Protein AF-A0A5N5TIV1-F1 (afdb_monomer_lite)

Secondary structure (DSSP, 8-state):
--------------------------HHHHHHHHHHHHTS--PPPPPHHHHHHHHHHHHH-SS--HHHHHHHHHHHT--HHHHHHHHHHHHHHHHHHHHHHHHHHH--

Sequence (108 aa):
MNIRTVKLVDGDGSEDSNPGSSENSSGDDQARLHLKRKLQRNRTSFSNDQIDSLEKEFERTHYPDVFARERLAAKIGLPEARIQVWFSNRRAKWRREEKLRHQRRVSD

InterPro domains:
  IPR000047 Helix-turn-helix motif [PR00031] (68-77)
  IPR000047 Helix-turn-helix motif [PR00031] (77-93)
  IPR001356 Homeodomain [PF00046] (41-96)
  IPR001356 Homeodomain [PS50071] (37-97)
  IPR001356 Homeodomain [SM00389] (39-101)
  IPR001356 Homeodomain [cd00086] (41-98)
  IPR009057 Homedomain-like superfamily [SSF46689] (21-98)
  IPR017970 Homeobox, conserved site [PS00027] (72-95)
  IPR050649 Paired Homeobox Transcription Factors [PTHR24329] (13-105)

Foldseek 3Di:
DDDPDDDDDDDDDDDDDDDDDDDDDPPVVVVVVVVVVVPPPDDDDADPVLVVLLVVVCVVPLDDDQVRLVVSCVVRVHPSVVSVVVSVVVVVVVVVVVVVVVVVVVVD

Radius of gyration: 22.17 Å; chains: 1; bounding box: 43×61×38 Å

pLDDT: mean 74.39, std 23.67, range [26.39, 98.44]

Structure (mmCIF, N/CA/C/O backbone):
data_AF-A0A5N5TIV1-F1
#
_entry.id   AF-A0A5N5TIV1-F1
#
loop_
_atom_site.group_PDB
_atom_site.id
_atom_site.type_symbol
_atom_site.label_atom_id
_atom_site.label_alt_id
_atom_site.label_comp_id
_atom_site.label_asym_id
_atom_site.label_entity_id
_atom_site.label_seq_id
_atom_site.pdbx_PDB_ins_code
_atom_site.Cartn_x
_atom_site.Cartn_y
_atom_site.Cartn_z
_atom_site.occupancy
_atom_site.B_iso_or_equiv
_atom_site.auth_seq_id
_atom_site.auth_comp_id
_atom_site.auth_asym_id
_atom_site.auth_atom_id
_atom_site.pdbx_PDB_model_num
ATOM 1 N N . MET A 1 1 ? -5.142 11.627 -13.935 1.00 33.59 1 MET A N 1
ATOM 2 C CA . MET A 1 1 ? -3.874 10.888 -13.742 1.00 33.59 1 MET A CA 1
ATOM 3 C C . MET A 1 1 ? -2.775 11.893 -13.399 1.00 33.59 1 MET A C 1
ATOM 5 O O . MET A 1 1 ? -2.362 12.630 -14.279 1.00 33.59 1 MET A O 1
ATOM 9 N N . ASN A 1 2 ? -2.342 12.015 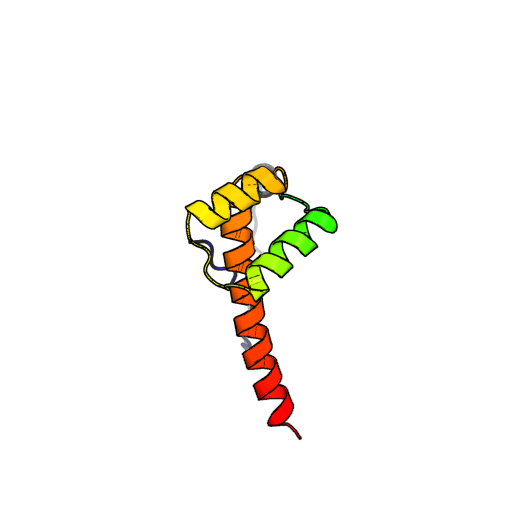-12.138 1.00 26.39 2 ASN A N 1
ATOM 10 C CA . ASN A 1 2 ? -1.322 13.013 -11.773 1.00 26.39 2 ASN A CA 1
ATOM 11 C C . ASN A 1 2 ? 0.080 12.410 -11.856 1.00 26.39 2 ASN A C 1
ATOM 13 O O . ASN A 1 2 ? 0.568 11.772 -10.926 1.00 26.39 2 ASN A O 1
ATOM 17 N N . ILE A 1 3 ? 0.698 12.643 -13.005 1.00 38.50 3 ILE A N 1
ATOM 18 C CA . ILE A 1 3 ? 2.080 12.327 -13.330 1.00 38.50 3 ILE A CA 1
ATOM 19 C C . ILE A 1 3 ? 2.948 13.362 -12.600 1.00 38.50 3 ILE A C 1
ATOM 21 O O . ILE A 1 3 ? 2.902 14.546 -12.918 1.00 38.50 3 ILE A O 1
ATOM 25 N N . ARG A 1 4 ? 3.719 12.953 -11.588 1.00 40.88 4 ARG A N 1
ATOM 26 C CA . ARG A 1 4 ? 4.859 13.753 -11.114 1.00 40.88 4 ARG A CA 1
ATOM 27 C C . ARG A 1 4 ? 6.088 13.311 -11.901 1.00 40.88 4 ARG A C 1
ATOM 29 O O . ARG A 1 4 ? 6.832 12.450 -11.442 1.00 40.88 4 ARG A O 1
ATOM 36 N N . THR A 1 5 ? 6.250 13.880 -13.092 1.00 46.38 5 THR A N 1
ATOM 37 C CA . THR A 1 5 ? 7.550 13.947 -13.762 1.00 46.38 5 THR A CA 1
ATOM 38 C C . THR A 1 5 ? 8.306 15.121 -13.149 1.00 46.38 5 THR A C 1
ATOM 40 O O . THR A 1 5 ? 7.763 16.217 -13.028 1.00 46.38 5 THR A O 1
ATOM 43 N N . VAL A 1 6 ? 9.535 14.878 -12.710 1.00 46.19 6 VAL A N 1
ATOM 44 C CA . VAL A 1 6 ? 10.518 15.930 -12.451 1.00 46.19 6 VAL A CA 1
ATOM 45 C C . VAL A 1 6 ? 11.760 15.616 -13.272 1.00 46.19 6 VAL A C 1
ATOM 47 O O . VAL A 1 6 ? 12.207 14.469 -13.259 1.00 46.19 6 VAL A O 1
ATOM 50 N N . LYS A 1 7 ? 12.310 16.683 -13.874 1.00 42.41 7 LYS A N 1
ATOM 51 C CA . LYS A 1 7 ? 13.546 16.794 -14.679 1.00 42.41 7 LYS A CA 1
ATOM 52 C C . LYS A 1 7 ? 13.364 16.318 -16.132 1.00 42.41 7 LYS A C 1
ATOM 54 O O . LYS A 1 7 ? 12.733 15.294 -16.349 1.00 42.41 7 LYS A O 1
ATOM 59 N N . LEU A 1 8 ? 13.788 17.048 -17.167 1.00 33.97 8 LEU A N 1
ATOM 60 C CA . LEU A 1 8 ? 15.124 17.610 -17.419 1.00 33.97 8 LEU A CA 1
ATOM 61 C C . LEU A 1 8 ? 15.047 18.535 -18.663 1.00 33.97 8 LEU A C 1
ATOM 63 O O . LEU A 1 8 ? 14.440 18.106 -19.640 1.00 33.97 8 LEU A O 1
ATOM 67 N N . VAL A 1 9 ? 15.655 19.727 -18.665 1.00 40.50 9 VAL A N 1
ATOM 68 C CA . VAL A 1 9 ? 16.133 20.385 -19.902 1.00 40.50 9 VAL A CA 1
ATOM 69 C C . VAL A 1 9 ? 17.416 21.137 -19.541 1.00 40.50 9 VAL A C 1
ATOM 71 O O . VAL A 1 9 ? 17.364 22.132 -18.823 1.00 40.50 9 VAL A O 1
ATOM 74 N N . ASP A 1 10 ? 18.552 20.604 -19.986 1.00 38.47 10 ASP A N 1
ATOM 75 C CA . ASP A 1 10 ? 19.781 21.362 -20.220 1.00 38.47 10 ASP A CA 1
ATOM 76 C C . ASP A 1 10 ? 19.591 22.144 -21.529 1.00 38.47 10 ASP A C 1
ATOM 78 O O . ASP A 1 10 ? 19.122 21.575 -22.518 1.00 38.47 10 ASP A O 1
ATOM 82 N N . GLY A 1 11 ? 19.911 23.437 -21.535 1.00 39.09 11 GLY A N 1
ATOM 83 C CA . GLY A 1 11 ? 19.756 24.302 -22.704 1.00 39.09 11 GLY A CA 1
ATOM 84 C C . GLY A 1 11 ? 20.487 25.629 -22.522 1.00 39.09 11 GLY A C 1
ATOM 85 O O . GLY A 1 11 ? 20.049 26.484 -21.759 1.00 39.09 11 GLY A O 1
ATOM 86 N N . ASP A 1 12 ? 21.617 25.733 -23.210 1.00 36.34 12 ASP A N 1
ATOM 87 C CA . ASP A 1 12 ? 22.468 26.903 -23.427 1.00 36.34 12 ASP A CA 1
ATOM 88 C C . ASP A 1 12 ? 21.769 28.008 -24.254 1.00 36.34 12 ASP A C 1
ATOM 90 O O . ASP A 1 12 ? 20.986 27.700 -25.153 1.00 36.34 12 ASP A O 1
ATOM 94 N N . GLY A 1 13 ? 22.115 29.275 -23.984 1.00 39.41 13 GLY A N 1
ATOM 95 C CA . GLY A 1 13 ? 22.068 30.353 -24.980 1.00 39.41 13 GLY A CA 1
ATOM 96 C C . GLY A 1 13 ? 21.021 31.474 -24.835 1.00 39.41 13 GLY A C 1
ATOM 97 O O . GLY A 1 13 ? 19.822 31.256 -24.977 1.00 39.41 13 GLY A O 1
ATOM 98 N N . SER A 1 14 ? 21.551 32.704 -24.768 1.00 40.75 14 SER A N 1
ATOM 99 C CA . SER A 1 14 ? 21.020 34.012 -25.217 1.00 40.75 14 SER A CA 1
ATOM 100 C C . SER A 1 14 ? 20.338 34.973 -24.224 1.00 40.75 14 SER A C 1
ATOM 102 O O . SER A 1 14 ? 19.287 34.724 -23.641 1.00 40.75 14 SER A O 1
ATOM 104 N N . GLU A 1 15 ? 21.010 36.119 -24.096 1.00 45.03 15 GLU A N 1
ATOM 105 C CA . GLU A 1 15 ? 20.628 37.381 -23.473 1.00 45.03 15 GLU A CA 1
ATOM 106 C C . GLU A 1 15 ? 19.517 38.078 -24.280 1.00 45.03 15 GLU A C 1
ATOM 108 O O . GLU A 1 15 ? 19.645 38.219 -25.493 1.00 45.03 15 GLU A O 1
ATOM 113 N N . ASP A 1 16 ? 18.482 38.595 -23.612 1.00 43.44 16 ASP A N 1
ATOM 114 C CA . ASP A 1 16 ? 17.774 39.796 -24.073 1.00 43.44 16 ASP A CA 1
ATOM 115 C C . ASP A 1 16 ? 17.208 40.556 -22.868 1.00 43.44 16 ASP A C 1
ATOM 117 O O . ASP A 1 16 ? 16.498 40.014 -22.016 1.00 43.44 16 ASP A O 1
ATOM 121 N N . SER A 1 17 ? 17.609 41.818 -22.767 1.00 49.03 17 SER A N 1
ATOM 122 C CA . SER A 1 17 ? 17.195 42.745 -21.723 1.00 49.03 17 SER A CA 1
ATOM 123 C C . SER A 1 17 ? 15.957 43.499 -22.192 1.00 49.03 17 SER A C 1
ATOM 125 O O . SER A 1 17 ? 16.050 44.288 -23.125 1.00 49.03 17 SER A O 1
ATOM 127 N N . ASN A 1 18 ? 14.833 43.357 -21.488 1.00 50.50 18 ASN A N 1
ATOM 128 C CA . ASN A 1 18 ? 13.690 44.252 -21.662 1.00 50.50 18 ASN A CA 1
ATOM 129 C C . ASN A 1 18 ? 13.105 44.678 -20.302 1.00 50.50 18 ASN A C 1
ATOM 131 O O . ASN A 1 18 ? 12.362 43.907 -19.690 1.00 50.50 18 ASN A O 1
ATOM 135 N N . PRO A 1 19 ? 13.410 45.889 -19.796 1.00 51.22 19 PRO A N 1
ATOM 136 C CA . PRO A 1 19 ? 12.691 46.480 -18.681 1.00 51.22 19 PRO A CA 1
ATOM 137 C C . PRO A 1 19 ? 11.670 47.495 -19.217 1.00 51.22 19 PRO A C 1
ATOM 139 O O . PRO A 1 19 ? 12.029 48.580 -19.667 1.00 51.22 19 PRO A O 1
ATOM 142 N N . GLY A 1 20 ? 10.384 47.148 -19.151 1.00 36.81 20 GLY A N 1
ATOM 143 C CA . GLY A 1 20 ? 9.292 48.015 -19.595 1.00 36.81 20 GLY A CA 1
ATOM 144 C C . GLY A 1 20 ? 7.985 47.747 -18.852 1.00 36.81 20 GLY A C 1
ATOM 145 O O . GLY A 1 20 ? 7.193 46.920 -19.278 1.00 36.81 20 GLY A O 1
ATOM 146 N N . SER A 1 21 ? 7.822 48.457 -17.733 1.00 43.31 21 SER A N 1
ATOM 147 C CA . SER A 1 21 ? 6.597 49.086 -17.204 1.00 43.31 21 SER A CA 1
ATOM 148 C C . SER A 1 21 ? 5.242 48.362 -17.300 1.00 43.31 21 SER A C 1
ATOM 150 O O . SER A 1 21 ? 4.665 48.242 -18.372 1.00 43.31 21 SER A O 1
ATOM 152 N N . SER A 1 22 ? 4.658 48.022 -16.144 1.00 42.00 22 SER A N 1
ATOM 153 C CA . SER A 1 22 ? 3.499 48.736 -15.560 1.00 42.00 22 SER A CA 1
ATOM 154 C C . SER A 1 22 ? 2.680 47.854 -14.610 1.00 42.00 22 SER A C 1
ATOM 156 O O . SER A 1 22 ? 2.187 46.791 -14.962 1.00 42.00 22 SER A O 1
ATOM 158 N N . GLU A 1 23 ? 2.557 48.370 -13.389 1.00 41.16 23 GLU A N 1
ATOM 159 C CA . GLU A 1 23 ? 1.354 48.428 -12.553 1.00 41.16 23 GLU A CA 1
ATOM 160 C C . GLU A 1 23 ? 0.420 47.204 -12.433 1.00 41.16 23 GLU A C 1
ATOM 162 O O . GLU A 1 23 ? -0.438 46.923 -13.260 1.00 41.16 23 GLU A O 1
ATOM 167 N N . ASN A 1 24 ? 0.466 46.651 -11.215 1.00 50.16 24 ASN A N 1
ATOM 168 C CA . ASN A 1 24 ? -0.700 46.370 -10.373 1.00 50.16 24 ASN A CA 1
ATOM 169 C C . ASN A 1 24 ? -1.569 45.130 -10.684 1.00 50.16 24 ASN A C 1
ATOM 171 O O . ASN A 1 24 ? -2.724 45.230 -11.092 1.00 50.16 24 ASN A O 1
ATOM 175 N N . SER A 1 25 ? -1.059 43.952 -10.312 1.00 52.16 25 SER A N 1
ATOM 176 C CA . SER A 1 25 ? -1.861 42.859 -9.723 1.00 52.16 25 SER A CA 1
ATOM 177 C C . SER A 1 25 ? -0.943 41.802 -9.111 1.00 52.16 25 SER A C 1
ATOM 179 O O . SER A 1 25 ? -0.600 40.809 -9.731 1.00 52.16 25 SER A O 1
ATOM 181 N N . SER A 1 26 ? -0.461 42.033 -7.887 1.00 54.25 26 SER A N 1
ATOM 182 C CA . SER A 1 26 ? 0.337 41.031 -7.145 1.00 54.25 26 SER A CA 1
ATOM 183 C C . SER A 1 26 ? -0.454 40.351 -6.021 1.00 54.25 26 SER A C 1
ATOM 185 O O . SER A 1 26 ? 0.077 39.494 -5.310 1.00 54.25 26 SER A O 1
ATOM 187 N N . GLY A 1 27 ? -1.723 40.732 -5.842 1.00 52.16 27 GLY A N 1
ATOM 188 C CA . GLY A 1 27 ? -2.595 40.211 -4.788 1.00 52.16 27 GLY A CA 1
ATOM 189 C C . GLY A 1 27 ? -3.325 38.923 -5.173 1.00 52.16 27 GLY A C 1
ATOM 190 O O . GLY A 1 27 ? -3.459 38.018 -4.346 1.00 52.16 27 GLY A O 1
ATOM 191 N N . ASP A 1 28 ? -3.768 38.797 -6.425 1.00 52.69 28 ASP A N 1
ATOM 192 C CA . ASP A 1 28 ? -4.554 37.655 -6.896 1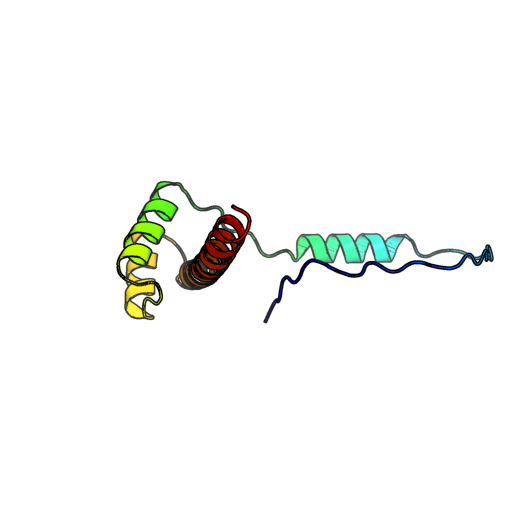.00 52.69 28 ASP A CA 1
ATOM 193 C C . ASP A 1 28 ? -3.678 36.430 -7.202 1.00 52.69 28 ASP A C 1
ATOM 195 O O . ASP A 1 28 ? -4.080 35.307 -6.887 1.00 52.69 28 ASP A O 1
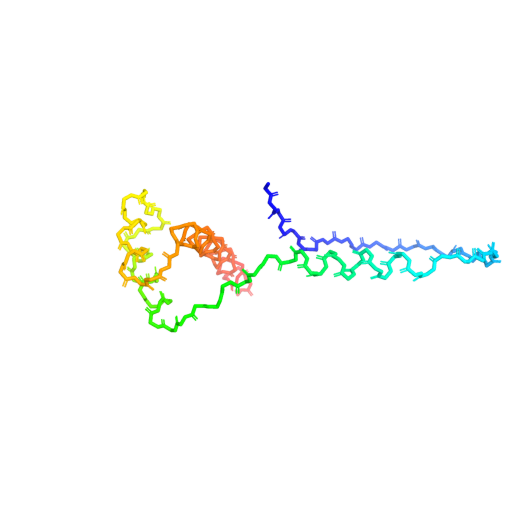ATOM 199 N N . ASP A 1 29 ? -2.448 36.621 -7.686 1.00 55.12 29 ASP A N 1
ATOM 200 C CA . ASP A 1 29 ? -1.498 35.528 -7.916 1.00 55.12 29 ASP A CA 1
ATOM 201 C C . ASP A 1 29 ? -1.049 34.863 -6.609 1.00 55.12 29 ASP A C 1
ATOM 203 O O . ASP A 1 29 ? -1.044 33.632 -6.497 1.00 55.12 29 ASP A O 1
ATOM 207 N N . GLN A 1 30 ? -0.760 35.643 -5.561 1.00 60.50 30 GLN A N 1
ATOM 208 C CA . GLN A 1 30 ? -0.473 35.085 -4.236 1.00 60.50 30 GLN A CA 1
ATOM 209 C C . GLN A 1 30 ? -1.688 34.370 -3.640 1.00 60.50 30 GLN A C 1
ATOM 211 O O . GLN A 1 30 ? -1.530 33.306 -3.034 1.00 60.50 30 GLN A O 1
ATOM 216 N N . ALA A 1 31 ? -2.899 34.901 -3.830 1.00 59.28 31 ALA A N 1
ATOM 217 C CA . ALA A 1 31 ? -4.129 34.258 -3.379 1.00 59.28 31 ALA A CA 1
ATOM 218 C C . ALA A 1 31 ? -4.402 32.947 -4.140 1.00 59.28 31 ALA A C 1
ATOM 220 O O . ALA A 1 31 ? -4.737 31.937 -3.516 1.00 59.28 31 ALA A O 1
ATOM 221 N N . ARG A 1 32 ? -4.176 32.906 -5.461 1.00 60.34 32 ARG A N 1
ATOM 222 C CA . ARG A 1 32 ? -4.295 31.694 -6.293 1.00 60.34 32 ARG A CA 1
ATOM 223 C C . ARG A 1 32 ? -3.246 30.649 -5.939 1.00 60.34 32 ARG A C 1
ATOM 225 O O . ARG A 1 32 ? -3.578 29.464 -5.869 1.00 60.34 32 ARG A O 1
ATOM 232 N N . LEU A 1 33 ? -2.005 31.052 -5.669 1.00 60.84 33 LEU A N 1
ATOM 233 C CA . LEU A 1 33 ? -0.943 30.157 -5.200 1.00 60.84 33 LEU A CA 1
ATOM 234 C C . LEU A 1 33 ? -1.240 29.616 -3.794 1.00 60.84 33 LEU A C 1
ATOM 236 O O . LEU A 1 33 ? -1.066 28.419 -3.549 1.00 60.84 33 LEU A O 1
ATOM 240 N N . HIS A 1 34 ? -1.746 30.454 -2.885 1.00 58.94 34 HIS A N 1
ATOM 241 C CA . HIS A 1 34 ? -2.193 30.034 -1.555 1.00 58.94 34 HIS A CA 1
ATOM 242 C C . HIS A 1 34 ? -3.403 29.100 -1.611 1.00 58.94 34 HIS A C 1
ATOM 244 O O . HIS A 1 34 ? -3.436 28.111 -0.876 1.00 58.94 34 HIS A O 1
ATOM 250 N N . LEU A 1 35 ? -4.354 29.341 -2.514 1.00 57.56 35 LEU A N 1
ATOM 251 C CA . LEU A 1 35 ? -5.508 28.473 -2.729 1.00 57.56 35 LEU A CA 1
ATOM 252 C C . LEU A 1 35 ? -5.084 27.131 -3.346 1.00 57.56 35 LEU A C 1
ATOM 254 O O . LEU A 1 35 ? -5.483 26.082 -2.849 1.00 57.56 35 LEU A O 1
ATOM 258 N N . LYS A 1 36 ? -4.176 27.130 -4.334 1.00 57.06 36 LYS A N 1
ATOM 259 C CA . LYS A 1 36 ? -3.542 25.908 -4.872 1.00 57.06 36 LYS A CA 1
ATOM 260 C C . LYS A 1 36 ? -2.811 25.105 -3.793 1.00 57.06 36 LYS A C 1
ATOM 262 O O . LYS A 1 36 ? -2.831 23.875 -3.835 1.00 57.06 36 LYS A O 1
ATOM 267 N N . ARG A 1 37 ? -2.171 25.779 -2.829 1.00 56.97 37 ARG A N 1
ATOM 268 C CA . ARG A 1 37 ? -1.497 25.137 -1.689 1.00 56.97 37 ARG A CA 1
ATOM 269 C C . ARG A 1 37 ? -2.504 24.584 -0.676 1.00 56.97 37 ARG A C 1
ATOM 271 O O . ARG A 1 37 ? -2.318 23.464 -0.219 1.00 56.97 37 ARG A O 1
ATOM 278 N N . LYS A 1 38 ? -3.597 25.304 -0.397 1.00 50.28 38 LYS A N 1
ATOM 279 C CA . LYS A 1 38 ? -4.712 24.840 0.454 1.00 50.28 38 LYS A CA 1
ATOM 280 C C . LYS A 1 38 ? -5.520 23.692 -0.172 1.00 50.28 38 LYS A C 1
ATOM 282 O O . LYS A 1 38 ? -6.059 22.877 0.564 1.00 50.28 38 LYS A O 1
ATOM 287 N N . LEU A 1 39 ? -5.551 23.570 -1.505 1.00 54.91 39 LEU A N 1
ATOM 288 C CA . LEU A 1 39 ? -6.134 22.425 -2.224 1.00 54.91 39 LEU A CA 1
ATOM 289 C C . LEU A 1 39 ? -5.210 21.193 -2.293 1.00 54.91 39 LEU A C 1
ATOM 291 O O . LEU A 1 39 ? -5.595 20.169 -2.873 1.00 54.91 39 LEU A O 1
ATOM 295 N N . GLN A 1 40 ? -4.003 21.237 -1.707 1.00 54.72 40 GLN A N 1
ATOM 296 C CA . GLN A 1 40 ? -3.227 20.018 -1.475 1.00 54.72 40 GLN A CA 1
ATOM 297 C C . GLN A 1 40 ? -3.975 19.145 -0.468 1.00 54.72 40 GLN A C 1
ATOM 299 O O . GLN A 1 40 ? -3.858 19.314 0.741 1.00 54.72 40 GLN A O 1
ATOM 304 N N . ARG A 1 41 ? -4.766 18.215 -1.013 1.00 61.00 41 ARG A N 1
ATOM 305 C CA . ARG A 1 41 ? -5.547 17.199 -0.300 1.00 61.00 41 ARG A CA 1
ATOM 306 C C . ARG A 1 41 ? -4.833 16.718 0.958 1.00 61.00 41 ARG A C 1
ATOM 308 O O . ARG A 1 41 ? -3.688 16.273 0.865 1.00 61.00 41 ARG A O 1
ATOM 315 N N . ASN A 1 42 ? -5.559 16.736 2.078 1.00 66.31 42 ASN A N 1
ATOM 316 C CA . ASN A 1 42 ? -5.124 16.268 3.391 1.00 66.31 42 ASN A CA 1
ATOM 317 C C . ASN A 1 42 ? -4.317 14.978 3.233 1.00 66.31 42 ASN A C 1
ATOM 319 O O . ASN A 1 42 ? -4.822 13.923 2.811 1.00 66.31 42 ASN A O 1
ATOM 323 N N . ARG A 1 43 ? -3.015 15.119 3.471 1.00 77.94 43 ARG A N 1
ATOM 324 C CA . ARG A 1 43 ? -2.047 14.053 3.293 1.00 77.94 43 ARG A CA 1
ATOM 325 C C . ARG A 1 43 ? -2.170 13.131 4.497 1.00 77.94 43 ARG A C 1
ATOM 327 O O . ARG A 1 43 ? -2.055 13.577 5.630 1.00 77.94 43 ARG A O 1
ATOM 334 N N . THR A 1 44 ? -2.426 11.855 4.244 1.00 84.06 44 THR A N 1
ATOM 335 C CA . THR A 1 44 ? -2.424 10.844 5.301 1.00 84.06 44 THR A CA 1
ATOM 336 C C . THR A 1 44 ? -0.980 10.592 5.724 1.00 84.06 44 THR A C 1
ATOM 338 O O . THR A 1 44 ? -0.143 10.300 4.866 1.00 84.06 44 THR A O 1
ATOM 341 N N . SER A 1 45 ? -0.701 10.732 7.021 1.00 90.38 45 SER A N 1
ATOM 342 C CA . SER A 1 45 ? 0.509 10.199 7.646 1.00 90.38 45 SER A CA 1
ATOM 343 C C . SER A 1 45 ? 0.176 8.822 8.205 1.00 90.38 45 SER A C 1
ATOM 345 O O . SER A 1 45 ? -0.817 8.689 8.915 1.00 90.38 45 SER A O 1
ATOM 347 N N . PHE A 1 46 ? 0.962 7.812 7.847 1.00 92.81 46 PHE A N 1
ATOM 348 C CA . PHE A 1 46 ? 0.779 6.449 8.342 1.00 92.81 46 PHE A CA 1
ATOM 349 C C . PHE A 1 46 ? 1.610 6.252 9.613 1.00 92.81 46 PHE A C 1
ATOM 351 O O . PHE A 1 46 ? 2.736 6.746 9.681 1.00 92.81 46 PHE A O 1
ATOM 358 N N . SER A 1 47 ? 1.061 5.543 10.599 1.00 96.38 47 SER A N 1
ATOM 359 C CA . SER A 1 47 ? 1.835 5.031 11.739 1.00 96.38 47 SER A CA 1
ATOM 360 C C . SER A 1 47 ? 2.802 3.932 11.280 1.00 96.38 47 SER A C 1
ATOM 362 O O . SER A 1 47 ? 2.581 3.323 10.230 1.00 96.38 47 SER A O 1
ATOM 364 N N . ASN A 1 48 ? 3.833 3.638 12.076 1.00 96.19 48 ASN A N 1
ATOM 365 C CA . ASN A 1 48 ? 4.776 2.559 11.778 1.00 96.19 48 ASN A CA 1
ATOM 366 C C . ASN A 1 48 ? 4.055 1.209 11.647 1.00 96.19 48 ASN A C 1
ATOM 368 O O . ASN A 1 48 ? 4.175 0.563 10.615 1.00 96.19 48 ASN A O 1
ATOM 372 N N . ASP A 1 49 ? 3.162 0.875 12.584 1.00 96.69 49 ASP A N 1
ATOM 373 C CA . ASP A 1 49 ? 2.387 -0.378 12.549 1.00 96.69 49 ASP A CA 1
ATOM 374 C C . ASP A 1 49 ? 1.521 -0.522 11.281 1.00 96.69 49 ASP A C 1
ATOM 376 O O . ASP A 1 49 ? 1.277 -1.625 10.774 1.00 96.69 49 ASP A O 1
ATOM 380 N N . GLN A 1 50 ? 1.035 0.609 10.752 1.00 96.75 50 GLN A N 1
ATOM 381 C CA . GLN A 1 50 ? 0.263 0.640 9.510 1.00 96.75 50 GLN A CA 1
ATOM 382 C C . GLN A 1 50 ? 1.168 0.387 8.305 1.00 96.75 50 GLN A C 1
ATOM 384 O O . GLN A 1 50 ? 0.778 -0.359 7.408 1.00 96.75 50 GLN A O 1
ATOM 389 N N . ILE A 1 51 ? 2.364 0.985 8.286 1.00 97.56 51 ILE A N 1
ATOM 390 C CA . ILE A 1 51 ? 3.377 0.741 7.254 1.00 97.56 51 ILE A CA 1
ATOM 391 C C . ILE A 1 51 ? 3.796 -0.728 7.283 1.00 97.56 51 ILE A C 1
ATOM 393 O O . ILE A 1 51 ? 3.729 -1.375 6.244 1.00 97.56 51 ILE A O 1
ATOM 397 N N . ASP A 1 52 ? 4.107 -1.276 8.454 1.00 97.69 52 ASP A N 1
ATOM 398 C CA . ASP A 1 52 ? 4.538 -2.667 8.615 1.00 97.69 52 ASP A CA 1
ATOM 399 C C . ASP A 1 52 ? 3.464 -3.643 8.112 1.00 97.69 52 ASP A C 1
ATOM 401 O O . ASP A 1 52 ? 3.742 -4.599 7.388 1.00 97.69 52 ASP A O 1
ATOM 405 N N . SER A 1 53 ? 2.193 -3.366 8.419 1.00 97.56 53 SER A N 1
ATOM 406 C CA . SER A 1 53 ? 1.067 -4.156 7.907 1.00 97.56 53 SER A CA 1
ATOM 407 C C . SER A 1 53 ? 0.910 -4.058 6.384 1.00 97.56 53 SER A C 1
ATOM 409 O O . SER A 1 53 ? 0.588 -5.056 5.735 1.00 97.56 53 SER A O 1
ATOM 411 N N . LEU A 1 54 ? 1.120 -2.870 5.808 1.00 98.00 54 LEU A N 1
ATOM 412 C CA . LEU A 1 54 ? 1.065 -2.637 4.361 1.00 98.00 54 LEU A CA 1
ATOM 413 C C . LEU A 1 54 ? 2.225 -3.329 3.634 1.00 98.00 54 LEU A C 1
ATOM 415 O O . LEU A 1 54 ? 2.012 -3.936 2.584 1.00 98.00 54 LEU A O 1
ATOM 419 N N . GLU A 1 55 ? 3.434 -3.271 4.190 1.00 98.12 55 GLU A N 1
ATOM 420 C CA . GLU A 1 55 ? 4.620 -3.936 3.650 1.00 98.12 55 GLU A CA 1
ATOM 421 C C . GLU A 1 55 ? 4.495 -5.457 3.730 1.00 98.12 55 GLU A C 1
ATOM 423 O O . GLU A 1 55 ? 4.713 -6.130 2.723 1.00 98.12 55 GLU A O 1
ATOM 428 N N . LYS A 1 56 ? 4.004 -5.994 4.851 1.00 97.88 56 LYS A N 1
ATOM 429 C CA . LYS A 1 56 ? 3.747 -7.431 5.005 1.00 97.88 56 LYS A CA 1
ATOM 430 C C . LYS A 1 56 ? 2.750 -7.979 3.979 1.00 97.88 56 LYS A C 1
ATOM 432 O O . LYS A 1 56 ? 2.920 -9.088 3.480 1.00 97.88 56 LYS A O 1
ATOM 437 N N . GLU A 1 57 ? 1.686 -7.240 3.654 1.00 97.69 57 GLU A N 1
ATOM 438 C CA . GLU A 1 57 ? 0.762 -7.667 2.590 1.00 97.69 57 GLU A CA 1
ATOM 439 C C . GLU A 1 57 ? 1.396 -7.488 1.195 1.00 97.69 57 GLU A C 1
ATOM 441 O O . GLU A 1 57 ? 1.162 -8.302 0.302 1.00 97.69 57 GLU A O 1
ATOM 446 N N . PHE A 1 58 ? 2.256 -6.479 1.007 1.00 97.56 58 PHE A N 1
ATOM 447 C CA . PHE A 1 58 ? 2.990 -6.263 -0.244 1.00 97.56 58 PHE A CA 1
ATOM 448 C C . PHE A 1 58 ? 3.958 -7.408 -0.571 1.00 97.56 58 PHE A C 1
ATOM 450 O O . PHE A 1 58 ? 4.046 -7.802 -1.731 1.00 97.56 58 PHE A O 1
ATOM 457 N N . GLU A 1 59 ? 4.631 -7.979 0.429 1.00 97.25 59 GLU A N 1
ATOM 458 C CA . GLU A 1 59 ? 5.490 -9.163 0.266 1.00 97.25 59 GLU A CA 1
ATOM 459 C C . GLU A 1 59 ? 4.724 -10.379 -0.266 1.00 97.25 59 GLU A C 1
ATOM 461 O O . GLU A 1 59 ? 5.269 -11.179 -1.025 1.00 97.25 59 GLU A O 1
ATOM 466 N N . ARG A 1 60 ? 3.443 -10.509 0.101 1.00 96.81 60 ARG A N 1
ATOM 467 C CA . ARG A 1 60 ? 2.575 -11.591 -0.382 1.00 96.81 60 ARG A CA 1
ATOM 468 C C . ARG A 1 60 ? 2.100 -11.336 -1.802 1.00 96.81 60 ARG A C 1
ATOM 470 O O . ARG A 1 60 ? 2.048 -12.256 -2.613 1.00 96.81 60 ARG A O 1
ATOM 477 N N . THR A 1 61 ? 1.708 -10.100 -2.097 1.00 96.81 61 THR A N 1
ATOM 478 C CA . THR A 1 61 ? 1.325 -9.689 -3.446 1.00 96.81 61 THR A CA 1
ATOM 479 C C . THR A 1 61 ? 1.507 -8.192 -3.655 1.00 96.81 61 THR A C 1
ATOM 481 O O . THR A 1 61 ? 0.995 -7.349 -2.920 1.00 96.81 61 THR A O 1
ATOM 484 N N . HIS A 1 62 ? 2.160 -7.835 -4.760 1.00 97.25 62 HIS A N 1
ATOM 485 C CA . HIS A 1 62 ? 2.281 -6.443 -5.185 1.00 97.25 62 HIS A CA 1
ATOM 486 C C . HIS A 1 62 ? 0.958 -5.859 -5.723 1.00 97.25 62 HIS A C 1
ATOM 488 O O . HIS A 1 62 ? 0.832 -4.634 -5.852 1.00 97.25 62 HIS A O 1
ATOM 494 N N . TYR A 1 63 ? -0.018 -6.710 -6.055 1.00 97.88 63 TYR A N 1
ATOM 495 C CA . TYR A 1 63 ? -1.306 -6.351 -6.657 1.00 97.88 63 TYR A CA 1
ATOM 496 C C . TYR A 1 63 ? -2.464 -7.010 -5.887 1.00 97.88 63 TYR A C 1
ATOM 498 O O . TYR A 1 63 ? -3.096 -7.928 -6.405 1.00 97.88 63 TYR A O 1
ATOM 506 N N . PRO A 1 64 ? -2.752 -6.567 -4.651 1.00 96.94 64 PRO A N 1
ATOM 507 C CA . PRO A 1 64 ? -3.915 -7.054 -3.917 1.00 96.94 64 PRO A CA 1
ATOM 508 C C . PRO A 1 64 ? -5.208 -6.622 -4.617 1.00 96.94 64 PRO A C 1
ATOM 510 O O . PRO A 1 64 ? -5.313 -5.485 -5.099 1.00 96.94 64 PRO A O 1
ATOM 513 N N . ASP A 1 65 ? -6.192 -7.516 -4.651 1.00 98.00 65 ASP A N 1
ATOM 514 C CA . ASP A 1 65 ? -7.526 -7.243 -5.186 1.00 98.00 65 ASP A CA 1
ATOM 515 C C . ASP A 1 65 ? -8.342 -6.323 -4.257 1.00 98.00 65 ASP A C 1
ATOM 517 O O . ASP A 1 65 ? -7.844 -5.828 -3.243 1.00 98.00 65 ASP A O 1
ATOM 521 N N . VAL A 1 66 ? -9.586 -6.019 -4.639 1.00 97.56 66 VAL A N 1
ATOM 522 C CA . VAL A 1 66 ? -10.449 -5.126 -3.848 1.00 97.56 66 VAL A CA 1
ATOM 523 C C . VAL A 1 66 ? -10.737 -5.699 -2.458 1.00 97.56 66 VAL A C 1
ATOM 525 O O . VAL A 1 66 ? -10.545 -4.997 -1.470 1.00 97.56 66 VAL A O 1
ATOM 528 N N . PHE A 1 67 ? -11.060 -6.989 -2.360 1.00 97.88 67 PHE A N 1
ATOM 529 C CA . PHE A 1 67 ? -11.408 -7.638 -1.096 1.00 97.88 67 PHE A CA 1
ATOM 530 C C . PHE A 1 67 ? -10.230 -7.692 -0.120 1.00 97.88 67 PHE A C 1
ATOM 532 O O . PHE A 1 67 ? -10.383 -7.418 1.072 1.00 97.88 67 PHE A O 1
ATOM 539 N N . ALA A 1 68 ? -9.026 -7.996 -0.607 1.00 97.81 68 ALA A N 1
ATOM 540 C CA . ALA A 1 68 ? -7.818 -7.984 0.206 1.00 97.81 68 ALA A CA 1
ATOM 541 C C . ALA A 1 68 ? -7.522 -6.578 0.744 1.00 97.81 68 ALA A C 1
ATOM 543 O O . ALA A 1 68 ? -7.165 -6.433 1.917 1.00 97.81 68 ALA A O 1
ATOM 544 N N . ARG A 1 69 ? -7.708 -5.535 -0.080 1.00 98.44 69 ARG A N 1
ATOM 545 C CA . ARG A 1 69 ? -7.520 -4.145 0.358 1.00 98.44 69 ARG A CA 1
ATOM 546 C C . ARG A 1 69 ? -8.581 -3.708 1.361 1.00 98.44 69 ARG A C 1
ATOM 548 O O . ARG A 1 69 ? -8.218 -3.067 2.341 1.00 98.44 69 ARG A O 1
ATOM 555 N N . GLU A 1 70 ? -9.845 -4.078 1.174 1.00 98.25 70 GLU A N 1
ATOM 556 C CA . GLU A 1 70 ? -10.924 -3.787 2.129 1.00 98.25 70 GLU A CA 1
ATOM 557 C C . GLU A 1 70 ? -10.693 -4.468 3.482 1.00 98.25 70 GLU A C 1
ATOM 559 O O . GLU A 1 70 ? -10.801 -3.831 4.532 1.00 98.25 70 GLU A O 1
ATOM 564 N N . ARG A 1 71 ? -10.278 -5.740 3.477 1.00 98.12 71 ARG A N 1
ATOM 565 C CA . ARG A 1 71 ? -9.916 -6.453 4.708 1.00 98.12 71 ARG A CA 1
ATOM 566 C C . ARG A 1 71 ? -8.757 -5.768 5.430 1.00 98.12 71 ARG A C 1
ATOM 568 O O . ARG A 1 71 ? -8.780 -5.632 6.653 1.00 98.12 71 ARG A O 1
ATOM 575 N N . LEU A 1 72 ? -7.736 -5.338 4.688 1.00 97.75 72 LEU A N 1
ATOM 576 C CA . LEU A 1 72 ? -6.595 -4.632 5.266 1.00 97.75 72 LEU A CA 1
ATOM 577 C C . LEU A 1 72 ? -7.004 -3.256 5.807 1.00 97.75 72 LEU A C 1
ATOM 579 O O . LEU A 1 72 ? -6.589 -2.899 6.904 1.00 97.75 72 LEU A O 1
ATOM 583 N N . ALA A 1 73 ? -7.860 -2.528 5.086 1.00 97.81 73 ALA A N 1
ATOM 584 C CA . ALA A 1 73 ? -8.433 -1.242 5.485 1.00 97.81 73 ALA A CA 1
ATOM 585 C C . ALA A 1 73 ? -9.146 -1.332 6.832 1.00 97.81 73 ALA A C 1
ATOM 587 O O . ALA A 1 73 ? -8.833 -0.560 7.741 1.00 97.81 73 ALA A O 1
ATOM 588 N N . ALA A 1 74 ? -10.025 -2.325 6.983 1.00 97.88 74 ALA A N 1
ATOM 589 C CA . ALA A 1 74 ? -10.701 -2.602 8.243 1.00 97.88 74 ALA A CA 1
ATOM 590 C C . ALA A 1 74 ? -9.705 -2.937 9.366 1.00 97.88 74 ALA A C 1
ATOM 592 O O . ALA A 1 74 ? -9.849 -2.448 10.483 1.00 97.88 74 ALA A O 1
ATOM 593 N N . LYS A 1 75 ? -8.658 -3.719 9.066 1.00 97.12 75 LYS A N 1
ATOM 594 C CA . LYS A 1 75 ? -7.652 -4.139 10.051 1.00 97.12 75 LYS A CA 1
ATOM 595 C C . LYS A 1 75 ? -6.819 -2.981 10.610 1.00 97.12 75 LYS A C 1
ATOM 597 O O . LYS A 1 75 ? -6.530 -2.978 11.800 1.00 97.12 75 LYS A O 1
ATOM 602 N N . ILE A 1 76 ? -6.390 -2.039 9.766 1.00 96.56 76 ILE A N 1
ATOM 603 C CA . ILE A 1 76 ? -5.445 -0.970 10.157 1.00 96.56 76 ILE A CA 1
ATOM 604 C C . ILE A 1 76 ? -6.099 0.412 10.300 1.00 96.56 76 ILE A C 1
ATOM 606 O O . ILE A 1 76 ? -5.399 1.407 10.508 1.00 96.56 76 ILE A O 1
ATOM 610 N N . GLY A 1 77 ? -7.431 0.479 10.184 1.00 96.69 77 GLY A N 1
ATOM 611 C CA . GLY A 1 77 ? -8.224 1.690 10.398 1.00 96.69 77 GLY A CA 1
ATOM 612 C C . GLY A 1 77 ? -8.016 2.765 9.331 1.00 96.69 77 GLY A C 1
ATOM 613 O O . GLY A 1 77 ? -7.998 3.954 9.644 1.00 96.69 77 GLY A O 1
ATOM 614 N N . LEU A 1 78 ? -7.814 2.369 8.072 1.00 95.69 78 LEU A N 1
ATOM 615 C CA . LEU A 1 78 ? -7.566 3.295 6.964 1.00 95.69 78 LEU A CA 1
ATOM 616 C C . LEU A 1 78 ? -8.616 3.136 5.863 1.00 95.69 78 LEU A C 1
ATOM 618 O O . LEU A 1 78 ? -9.042 2.017 5.603 1.00 95.69 78 LEU A O 1
ATOM 622 N N . PRO A 1 79 ? -8.984 4.209 5.138 1.00 96.38 79 PRO A N 1
ATOM 623 C CA . PRO A 1 79 ? -9.825 4.072 3.953 1.00 96.38 79 PRO A CA 1
ATOM 624 C C . PRO A 1 79 ? -9.145 3.207 2.882 1.00 96.38 79 PRO A C 1
ATOM 626 O O . PRO A 1 79 ? -7.963 3.412 2.593 1.00 96.38 79 PRO A O 1
ATOM 629 N N . GLU A 1 80 ? -9.898 2.319 2.225 1.00 97.38 80 GLU A N 1
ATOM 630 C CA . GLU A 1 80 ? -9.409 1.461 1.126 1.00 97.38 80 GLU A CA 1
ATOM 631 C C . GLU A 1 80 ? -8.671 2.277 0.055 1.00 97.38 80 GLU A C 1
ATOM 633 O O . GLU A 1 80 ? -7.559 1.928 -0.346 1.00 97.38 80 GLU A O 1
ATOM 638 N N . ALA A 1 81 ? -9.204 3.451 -0.296 1.00 96.06 81 ALA A N 1
ATOM 639 C CA . ALA A 1 81 ? -8.592 4.337 -1.279 1.00 96.06 81 ALA A CA 1
ATOM 640 C C . ALA A 1 81 ? -7.164 4.769 -0.886 1.00 96.06 81 ALA A C 1
ATOM 642 O O . ALA A 1 81 ? -6.306 4.977 -1.749 1.00 96.06 81 ALA A O 1
ATOM 643 N N . ARG A 1 82 ? -6.868 4.898 0.417 1.00 96.31 82 ARG A N 1
ATOM 644 C CA . ARG A 1 82 ? -5.511 5.207 0.901 1.00 96.31 82 ARG A CA 1
ATOM 645 C C . ARG A 1 82 ? -4.577 4.018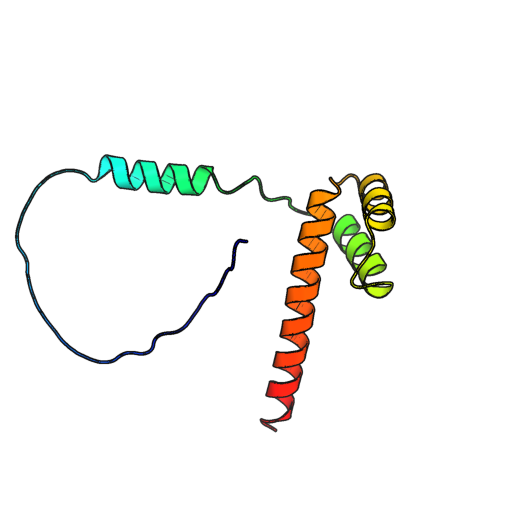 0.736 1.00 96.31 82 ARG A C 1
ATOM 647 O O . ARG A 1 82 ? -3.433 4.229 0.335 1.00 96.31 82 ARG A O 1
ATOM 654 N N . ILE A 1 83 ? -5.076 2.804 0.943 1.00 97.12 83 ILE A N 1
ATOM 655 C CA . ILE A 1 83 ? -4.343 1.565 0.672 1.00 97.12 83 ILE A CA 1
ATOM 656 C C . ILE A 1 83 ? -4.059 1.441 -0.827 1.00 97.12 83 ILE A C 1
ATOM 658 O O . ILE A 1 83 ? -2.907 1.255 -1.212 1.00 97.12 83 ILE A O 1
ATOM 662 N N . GLN A 1 84 ? -5.051 1.656 -1.695 1.00 97.62 84 GLN A N 1
ATOM 663 C CA . GLN A 1 84 ? -4.860 1.640 -3.149 1.00 97.62 84 GLN A CA 1
ATOM 664 C C . GLN A 1 84 ? -3.742 2.601 -3.593 1.00 97.62 84 GLN A C 1
ATOM 666 O O . GLN A 1 84 ? -2.842 2.220 -4.353 1.00 97.62 84 GLN A O 1
ATOM 671 N N . VAL A 1 85 ? -3.774 3.849 -3.111 1.00 97.19 85 VAL A N 1
ATOM 672 C CA . VAL A 1 85 ? -2.746 4.852 -3.432 1.00 97.19 85 VAL A CA 1
ATOM 673 C C . VAL A 1 85 ? -1.379 4.434 -2.889 1.00 97.19 85 VAL A C 1
ATOM 675 O O . VAL A 1 85 ? -0.380 4.572 -3.600 1.00 97.19 85 VAL A O 1
ATOM 678 N N . TRP A 1 86 ? -1.318 3.902 -1.666 1.00 97.44 86 TRP A N 1
ATOM 679 C CA . TRP A 1 86 ? -0.072 3.408 -1.085 1.00 97.44 86 TRP A CA 1
ATOM 680 C C . TRP A 1 86 ? 0.531 2.282 -1.934 1.00 97.44 86 TRP A C 1
ATOM 682 O O . TRP A 1 86 ? 1.688 2.394 -2.335 1.00 97.44 86 TRP A O 1
ATOM 692 N N . PHE A 1 87 ? -0.257 1.276 -2.327 1.00 98.31 87 PHE A N 1
ATOM 693 C CA . PHE A 1 87 ? 0.205 0.170 -3.176 1.00 98.31 87 PHE A CA 1
ATOM 694 C C . PHE A 1 87 ? 0.684 0.657 -4.551 1.00 98.31 87 PHE A C 1
ATOM 696 O O . PHE A 1 87 ? 1.722 0.212 -5.046 1.00 98.31 87 PHE A O 1
ATOM 703 N N . SER A 1 88 ? -0.010 1.627 -5.155 1.00 97.94 88 SER A N 1
ATOM 704 C CA . SER A 1 88 ? 0.445 2.268 -6.397 1.00 97.94 88 SER A CA 1
ATOM 705 C C . SER A 1 88 ? 1.818 2.934 -6.227 1.00 97.94 88 SER A C 1
ATOM 707 O O . SER A 1 88 ? 2.725 2.734 -7.043 1.00 97.94 88 SER A O 1
ATOM 709 N N . ASN A 1 89 ? 2.006 3.685 -5.140 1.00 97.19 89 ASN A N 1
ATOM 710 C CA . ASN A 1 89 ? 3.270 4.355 -4.836 1.00 97.19 89 ASN A CA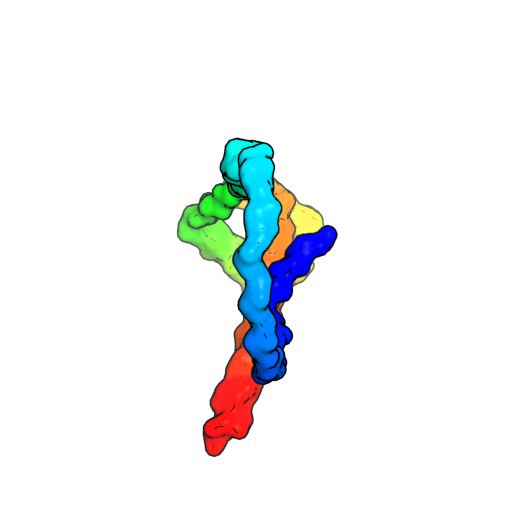 1
ATOM 711 C C . ASN A 1 89 ? 4.390 3.361 -4.507 1.00 97.19 89 ASN A C 1
ATOM 713 O O . ASN A 1 89 ? 5.518 3.534 -4.978 1.00 97.19 89 ASN A O 1
ATOM 717 N N . ARG A 1 90 ? 4.087 2.300 -3.753 1.00 97.69 90 ARG A N 1
ATOM 718 C CA . ARG A 1 90 ? 5.052 1.259 -3.393 1.00 97.69 90 ARG A CA 1
ATOM 719 C C . ARG A 1 90 ? 5.551 0.517 -4.628 1.00 97.69 90 ARG A C 1
ATOM 721 O O . ARG A 1 90 ? 6.766 0.390 -4.791 1.00 97.69 90 ARG A O 1
ATOM 728 N N . ARG A 1 91 ? 4.655 0.149 -5.556 1.00 97.56 91 ARG A N 1
ATOM 729 C CA . ARG A 1 91 ? 5.030 -0.420 -6.865 1.00 97.56 91 ARG A CA 1
ATOM 730 C C . ARG A 1 91 ? 5.863 0.541 -7.709 1.00 97.56 91 ARG A C 1
ATOM 732 O O . ARG A 1 91 ? 6.776 0.112 -8.410 1.00 97.56 91 ARG A O 1
ATOM 739 N N . ALA A 1 92 ? 5.567 1.841 -7.672 1.00 96.75 92 ALA A N 1
ATOM 740 C CA . ALA A 1 92 ? 6.380 2.835 -8.372 1.00 96.75 92 ALA A CA 1
ATOM 741 C C . ALA A 1 92 ? 7.803 2.923 -7.795 1.00 96.75 92 ALA A C 1
ATOM 743 O O . ALA A 1 92 ? 8.755 3.071 -8.560 1.00 96.75 92 ALA A O 1
ATOM 744 N N . LYS A 1 93 ? 7.955 2.813 -6.467 1.00 94.44 93 LYS A N 1
ATOM 745 C CA . LYS A 1 93 ? 9.265 2.731 -5.807 1.00 94.44 93 LYS A CA 1
ATOM 746 C C . LYS A 1 93 ? 10.006 1.457 -6.209 1.00 94.44 93 LYS A C 1
ATOM 748 O O . LYS A 1 93 ? 11.130 1.563 -6.680 1.00 94.44 93 LYS A O 1
ATOM 753 N N . TRP A 1 94 ? 9.338 0.309 -6.142 1.00 93.88 94 TRP A N 1
ATOM 754 C CA . TRP A 1 94 ? 9.900 -0.991 -6.516 1.00 93.88 94 TRP A CA 1
ATOM 755 C C . TRP A 1 94 ? 10.444 -0.998 -7.956 1.00 93.88 94 TRP A C 1
ATOM 757 O O . TRP A 1 94 ? 11.602 -1.328 -8.191 1.00 93.88 94 TRP A O 1
ATOM 767 N N . ARG A 1 95 ? 9.669 -0.476 -8.920 1.00 93.94 95 ARG A N 1
ATOM 768 C CA . ARG A 1 95 ? 10.133 -0.324 -10.314 1.00 93.94 95 ARG A CA 1
ATOM 769 C C . ARG A 1 95 ? 11.348 0.601 -10.464 1.00 93.94 95 ARG A C 1
ATOM 771 O O . ARG A 1 95 ? 12.124 0.430 -11.399 1.00 93.94 95 ARG A O 1
ATOM 778 N N . ARG A 1 96 ? 11.500 1.614 -9.602 1.00 89.75 96 ARG A N 1
ATOM 779 C CA . ARG A 1 96 ? 12.667 2.519 -9.610 1.00 89.75 96 ARG A CA 1
ATOM 780 C C . ARG A 1 96 ? 13.896 1.87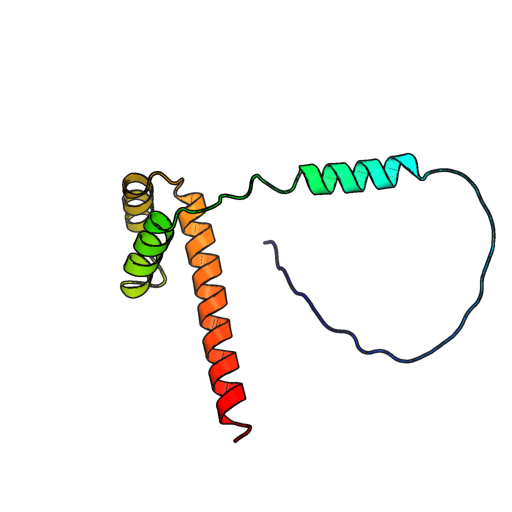5 -8.972 1.00 89.75 96 ARG A C 1
ATOM 782 O O . ARG A 1 96 ? 14.991 2.057 -9.493 1.00 89.75 96 ARG A O 1
ATOM 789 N N . GLU A 1 97 ? 13.713 1.134 -7.883 1.00 88.88 97 GLU A N 1
ATOM 790 C CA . GLU A 1 97 ? 14.778 0.404 -7.183 1.00 88.88 97 GLU A CA 1
ATOM 791 C C . GLU A 1 97 ? 15.456 -0.607 -8.120 1.00 88.88 97 GLU A C 1
ATOM 793 O O . GLU A 1 97 ? 16.684 -0.632 -8.197 1.00 88.88 97 GLU A O 1
ATOM 798 N N . GLU A 1 98 ? 14.680 -1.325 -8.938 1.00 76.25 98 GLU A N 1
ATOM 799 C CA . GLU A 1 98 ? 15.226 -2.242 -9.946 1.00 76.25 98 GLU A CA 1
ATOM 800 C C . GLU A 1 98 ? 16.101 -1.529 -10.985 1.00 76.25 98 GLU A C 1
ATOM 802 O O . GLU A 1 98 ? 17.223 -1.958 -11.253 1.00 76.25 98 GLU A O 1
ATOM 807 N N . LYS A 1 99 ? 15.655 -0.389 -11.525 1.00 74.19 99 LYS A N 1
ATOM 808 C CA . LYS A 1 99 ? 16.451 0.387 -12.495 1.00 74.19 99 LYS A CA 1
ATOM 809 C C . LYS A 1 99 ? 17.738 0.940 -11.886 1.00 74.19 99 LYS A C 1
ATOM 811 O O . LYS A 1 99 ? 18.764 1.000 -12.558 1.00 74.19 99 LYS A O 1
ATOM 816 N N . LEU A 1 100 ? 17.696 1.371 -10.628 1.00 73.75 100 LEU A N 1
ATOM 817 C CA . LEU A 1 100 ? 18.872 1.884 -9.923 1.00 73.75 100 LEU A CA 1
ATOM 818 C C . LEU A 1 100 ? 19.870 0.771 -9.589 1.00 73.75 100 LEU A C 1
ATOM 820 O O . LEU A 1 100 ? 21.069 1.004 -9.705 1.00 73.75 100 LEU A O 1
ATOM 824 N N . ARG A 1 101 ? 19.403 -0.436 -9.234 1.00 74.88 101 ARG A N 1
ATOM 825 C CA . ARG A 1 101 ? 20.279 -1.609 -9.068 1.00 74.88 101 ARG A CA 1
ATOM 826 C C . ARG A 1 101 ? 20.990 -1.978 -10.366 1.00 74.88 101 ARG A C 1
ATOM 828 O O . ARG A 1 101 ? 22.181 -2.253 -10.323 1.00 74.88 101 ARG A O 1
ATOM 835 N N . HIS A 1 102 ? 20.295 -1.956 -11.503 1.00 67.56 102 HIS A N 1
ATOM 836 C CA . HIS A 1 102 ? 20.913 -2.264 -12.797 1.00 67.56 102 HIS A CA 1
ATOM 837 C C . HIS A 1 102 ? 21.963 -1.222 -13.200 1.00 67.56 102 HIS A C 1
ATOM 839 O O . HIS A 1 102 ? 23.059 -1.600 -13.587 1.00 67.56 102 HIS A O 1
ATOM 845 N N . GLN A 1 103 ? 21.685 0.074 -13.024 1.00 66.19 103 GLN A N 1
ATOM 846 C CA . GLN A 1 103 ? 22.663 1.134 -13.317 1.00 66.19 103 GLN A CA 1
ATOM 847 C C . GLN A 1 103 ? 23.923 1.024 -12.450 1.00 66.19 103 GLN A C 1
ATOM 849 O O . GLN A 1 103 ? 25.028 1.184 -12.946 1.00 66.19 103 GLN A O 1
ATOM 854 N N . ARG A 1 104 ? 23.769 0.687 -11.165 1.00 67.06 104 ARG A N 1
ATOM 855 C CA . ARG A 1 104 ? 24.891 0.587 -10.221 1.00 67.06 104 ARG A CA 1
ATOM 856 C C . ARG A 1 104 ? 25.812 -0.615 -10.485 1.00 67.06 104 ARG A C 1
ATOM 858 O O . ARG A 1 104 ? 26.930 -0.610 -10.001 1.00 67.06 104 ARG A O 1
ATOM 865 N N . ARG A 1 105 ? 25.347 -1.628 -11.227 1.00 61.12 105 ARG A N 1
ATOM 866 C CA . ARG A 1 105 ? 26.126 -2.827 -11.600 1.00 61.12 105 ARG A CA 1
ATOM 867 C C . ARG A 1 105 ? 26.841 -2.715 -12.947 1.00 61.12 105 ARG A C 1
ATOM 869 O O . ARG A 1 105 ? 27.645 -3.577 -13.249 1.00 61.12 105 ARG A O 1
ATOM 876 N N . VAL A 1 106 ? 26.487 -1.728 -13.768 1.00 61.00 106 VAL A N 1
ATOM 877 C CA . VAL A 1 106 ? 27.101 -1.492 -15.091 1.00 61.00 106 VAL A CA 1
ATOM 878 C C . VAL A 1 106 ? 28.257 -0.486 -14.995 1.00 61.00 106 VAL A C 1
ATOM 880 O O . VAL A 1 106 ? 29.026 -0.340 -15.935 1.00 61.00 106 VAL A O 1
ATOM 883 N N . SER A 1 107 ? 28.371 0.227 -13.872 1.00 57.66 107 SER A N 1
ATOM 884 C CA . SER A 1 107 ? 29.420 1.225 -13.616 1.00 57.66 107 SER A CA 1
ATOM 885 C C . SER A 1 107 ? 30.611 0.697 -12.804 1.00 57.66 107 SER A C 1
ATOM 887 O O . SER A 1 107 ? 31.442 1.506 -12.402 1.00 57.66 107 SER A O 1
ATOM 889 N N . ASP A 1 108 ? 30.662 -0.610 -12.545 1.00 50.38 108 ASP A N 1
ATOM 890 C CA . ASP A 1 108 ? 31.790 -1.336 -11.938 1.00 50.38 108 ASP A CA 1
ATOM 891 C C . ASP A 1 108 ? 32.380 -2.255 -13.018 1.00 50.38 108 ASP A C 1
ATOM 893 O O . ASP A 1 108 ? 33.615 -2.243 -13.207 1.00 50.38 108 ASP A O 1
#

Organism: NCBI:txid96803